Protein AF-A0A501WDV5-F1 (afdb_monomer)

Foldseek 3Di:
DPDDPVRVVVLVVLVVVLVVLVVCLVVLVVLLVVVVCLVPPCCPVPVPVSVVQVPDPVSVVSNVVSVVSNVVSVVSVVVNVVVVVD

Secondary structure (DSSP, 8-state):
----HHHHHHHHHHHHHHHHHHHHHHHHHHHHHHHHHHHHHHHHH-HHHHHHHHT-HHHHHHHHHHHHHHHHHHHHHHHHHHHHT-

Solvent-accessible surface area (backbone atoms only — not comparable to full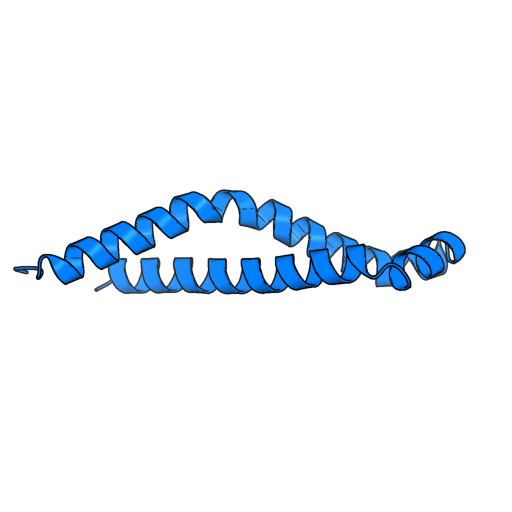-atom values): 4826 Å² total; per-residue (Å²): 133,89,71,52,68,68,56,54,52,51,54,54,50,41,52,50,50,38,65,69,47,55,80,48,46,65,61,37,50,51,51,48,49,50,52,54,48,43,71,68,48,26,62,76,80,39,46,68,62,34,61,54,53,79,67,33,67,65,60,55,50,53,40,53,51,29,54,53,49,48,54,51,49,53,52,41,47,51,54,43,51,58,61,74,77,106

Structure (mmCIF, N/CA/C/O backbone):
data_AF-A0A501WDV5-F1
#
_entry.id   AF-A0A501WDV5-F1
#
loop_
_atom_site.group_PDB
_atom_site.id
_atom_site.type_symbol
_atom_site.label_atom_id
_atom_site.label_alt_id
_atom_site.label_comp_id
_atom_site.label_asym_id
_atom_site.label_entity_id
_atom_site.label_seq_id
_atom_site.pdbx_PDB_ins_code
_atom_site.Cartn_x
_atom_site.Cartn_y
_atom_site.Cartn_z
_atom_site.occupancy
_atom_site.B_iso_or_equiv
_atom_site.auth_seq_id
_atom_site.auth_comp_id
_atom_site.auth_asym_id
_atom_site.auth_atom_id
_atom_site.pdbx_PDB_model_num
ATOM 1 N N . MET A 1 1 ? -16.677 7.783 29.190 1.00 48.28 1 MET A N 1
ATOM 2 C CA . MET A 1 1 ? -16.982 6.840 28.097 1.00 48.28 1 MET A CA 1
ATOM 3 C C . MET A 1 1 ? -16.705 5.441 28.626 1.00 48.28 1 MET A C 1
ATOM 5 O O . MET A 1 1 ? -15.555 5.159 28.927 1.00 48.28 1 MET A O 1
ATOM 9 N N . ASN A 1 2 ? -17.730 4.629 28.899 1.00 52.84 2 ASN A N 1
ATOM 10 C CA . ASN A 1 2 ? -17.522 3.244 29.340 1.00 52.84 2 ASN A CA 1
ATOM 11 C C . ASN A 1 2 ? -17.377 2.409 28.062 1.00 52.84 2 ASN A C 1
ATOM 13 O O . ASN A 1 2 ? -18.372 1.976 27.490 1.00 52.84 2 ASN A O 1
ATOM 17 N N . THR A 1 3 ? -16.160 2.340 27.524 1.00 67.00 3 THR A N 1
ATOM 18 C CA . THR A 1 3 ? -15.878 1.638 26.271 1.00 67.00 3 THR A CA 1
ATOM 19 C C . THR A 1 3 ? -16.070 0.140 26.476 1.00 67.00 3 THR A C 1
ATOM 21 O O . THR A 1 3 ? -15.439 -0.461 27.344 1.00 67.00 3 THR A O 1
ATOM 24 N N . ASP A 1 4 ? -16.972 -0.448 25.687 1.00 82.94 4 ASP A N 1
ATOM 25 C CA . ASP A 1 4 ? -17.144 -1.896 25.557 1.00 82.94 4 ASP A CA 1
ATOM 26 C C . ASP A 1 4 ? -15.758 -2.566 25.418 1.00 82.94 4 ASP A C 1
ATOM 28 O O . ASP A 1 4 ? -14.959 -2.123 24.582 1.00 82.94 4 ASP A O 1
ATOM 32 N N . PRO A 1 5 ? -15.427 -3.598 26.221 1.00 84.12 5 PRO A N 1
ATOM 33 C CA . PRO A 1 5 ? -14.174 -4.338 26.092 1.00 84.12 5 PRO A CA 1
ATOM 34 C C . PRO A 1 5 ? -13.858 -4.770 24.654 1.00 84.12 5 PRO A C 1
ATOM 36 O O . PRO A 1 5 ? -12.698 -4.696 24.249 1.00 84.12 5 PRO A O 1
ATOM 39 N N . ALA A 1 6 ? -14.870 -5.151 23.865 1.00 82.00 6 ALA A N 1
ATOM 40 C CA . ALA A 1 6 ? -14.684 -5.519 22.461 1.00 82.00 6 ALA A CA 1
ATOM 41 C C . ALA A 1 6 ? -14.224 -4.326 21.610 1.00 82.00 6 ALA A C 1
ATOM 43 O O . ALA A 1 6 ? -13.338 -4.462 20.765 1.00 82.00 6 ALA A O 1
ATOM 44 N N . HIS A 1 7 ? -14.775 -3.142 21.875 1.00 79.56 7 HIS A N 1
ATOM 45 C CA . HIS A 1 7 ? -14.384 -1.912 21.199 1.00 79.56 7 HIS A CA 1
ATOM 46 C C . HIS A 1 7 ? -12.940 -1.530 21.543 1.00 79.56 7 HIS A C 1
ATOM 48 O O . HIS A 1 7 ? -12.144 -1.291 20.642 1.00 79.56 7 HIS A O 1
ATOM 54 N N . LYS A 1 8 ? -12.551 -1.581 22.825 1.00 85.31 8 LYS A N 1
ATOM 55 C CA . LYS A 1 8 ? -11.160 -1.325 23.234 1.00 85.31 8 LYS A CA 1
ATOM 56 C C . LYS A 1 8 ? -10.173 -2.298 22.575 1.00 85.31 8 LYS A C 1
ATOM 58 O O . LYS A 1 8 ? -9.139 -1.868 22.075 1.00 85.31 8 LYS A O 1
ATOM 63 N N . MET A 1 9 ? -10.510 -3.589 22.522 1.00 86.44 9 MET A N 1
ATOM 64 C CA . MET A 1 9 ? -9.682 -4.594 21.844 1.00 86.44 9 MET A CA 1
ATOM 65 C C . MET A 1 9 ? -9.511 -4.303 20.348 1.00 86.44 9 MET A C 1
ATOM 67 O O . MET A 1 9 ? -8.420 -4.499 19.817 1.00 86.44 9 MET A O 1
ATOM 71 N N . ALA A 1 10 ? -10.560 -3.832 19.668 1.00 84.44 10 ALA A N 1
ATOM 72 C CA . ALA A 1 10 ? -10.478 -3.455 18.260 1.00 84.44 10 ALA A CA 1
ATOM 73 C C . ALA A 1 10 ? -9.536 -2.257 18.043 1.00 84.44 10 ALA A C 1
ATOM 75 O O . ALA A 1 10 ? -8.698 -2.302 17.145 1.00 84.44 10 ALA A O 1
ATOM 76 N N . ILE A 1 11 ? -9.615 -1.233 18.902 1.00 88.81 11 ILE A N 1
ATOM 77 C CA . ILE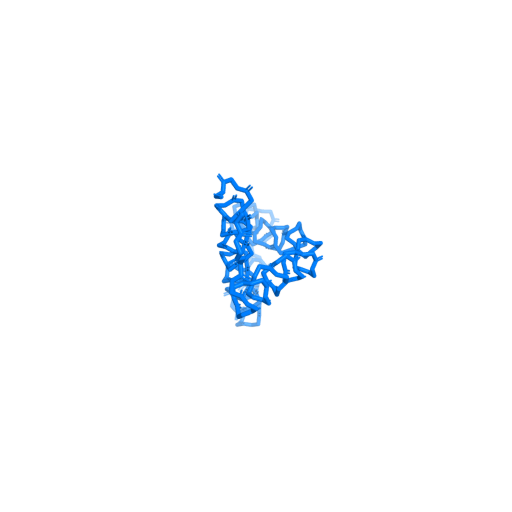 A 1 11 ? -8.714 -0.068 18.869 1.00 88.81 11 ILE A CA 1
ATOM 78 C C . ILE A 1 11 ? -7.255 -0.508 19.038 1.00 88.81 11 ILE A C 1
ATOM 80 O O . ILE A 1 11 ? -6.395 -0.150 18.231 1.00 88.81 11 ILE A O 1
ATOM 84 N N . ASP A 1 12 ? -6.986 -1.334 20.053 1.00 89.81 12 ASP A N 1
ATOM 85 C CA . ASP A 1 12 ? -5.642 -1.842 20.334 1.00 89.81 12 ASP A CA 1
ATOM 86 C C . ASP A 1 12 ? -5.099 -2.675 19.155 1.00 89.81 12 ASP A C 1
ATOM 88 O O . ASP A 1 12 ? -3.931 -2.537 18.778 1.00 89.81 12 ASP A O 1
ATOM 92 N N . ALA A 1 13 ? -5.944 -3.501 18.528 1.00 90.50 13 ALA A N 1
ATOM 93 C CA . ALA A 1 13 ? -5.571 -4.318 17.375 1.00 90.50 13 ALA A CA 1
ATOM 94 C C . ALA A 1 13 ? -5.217 -3.474 16.138 1.00 90.50 13 ALA A C 1
ATOM 96 O O . ALA A 1 13 ? -4.199 -3.736 15.495 1.00 90.50 13 ALA A O 1
ATOM 97 N N . ILE A 1 14 ? -6.011 -2.444 15.825 1.00 92.06 14 ILE A N 1
ATOM 98 C CA . ILE A 1 14 ? -5.731 -1.530 14.706 1.00 92.06 14 ILE A CA 1
ATOM 99 C C . ILE A 1 14 ? -4.458 -0.719 14.972 1.00 92.06 14 ILE A C 1
ATOM 101 O O . ILE A 1 14 ? -3.589 -0.634 14.103 1.00 92.06 14 ILE A O 1
ATOM 105 N N . GLY A 1 15 ? -4.283 -0.202 16.191 1.00 90.31 15 GLY A N 1
ATOM 106 C CA . GLY A 1 15 ? -3.061 0.507 16.577 1.00 90.31 15 GLY A CA 1
ATOM 107 C C . GLY A 1 15 ? -1.807 -0.373 16.495 1.00 90.31 15 GLY A C 1
ATOM 108 O O . GLY A 1 15 ? -0.734 0.090 16.098 1.00 90.31 15 GLY A O 1
ATOM 109 N N . PHE A 1 16 ? -1.930 -1.659 16.827 1.00 92.50 16 PHE A N 1
ATOM 110 C CA . PHE A 1 16 ? -0.844 -2.624 16.681 1.00 92.50 16 PHE A CA 1
ATOM 111 C C . PHE A 1 16 ? -0.532 -2.940 15.213 1.00 92.50 16 PHE A C 1
ATOM 113 O O . PHE A 1 16 ? 0.642 -2.963 14.835 1.00 92.50 16 PHE A O 1
ATOM 120 N N . ALA A 1 17 ? -1.558 -3.126 14.377 1.00 91.06 17 ALA A N 1
ATOM 121 C CA . ALA A 1 17 ? -1.391 -3.344 12.942 1.00 91.06 17 ALA A CA 1
ATOM 122 C C . ALA A 1 17 ? -0.651 -2.172 12.279 1.00 91.06 17 ALA A C 1
ATOM 124 O O . ALA A 1 17 ? 0.346 -2.396 11.595 1.00 91.06 17 ALA A O 1
ATOM 125 N N . ALA A 1 18 ? -1.062 -0.933 12.566 1.00 90.88 18 ALA A N 1
ATOM 126 C CA . ALA A 1 18 ? -0.391 0.283 12.103 1.00 90.88 18 ALA A CA 1
ATOM 127 C C . ALA A 1 18 ? 1.108 0.284 12.455 1.00 90.88 18 ALA A C 1
ATOM 129 O O . ALA A 1 18 ? 1.972 0.479 11.602 1.00 90.88 18 ALA A O 1
ATOM 130 N N . ARG A 1 19 ? 1.445 -0.046 13.709 1.00 91.38 19 ARG A N 1
ATOM 131 C CA . ARG A 1 19 ? 2.840 -0.084 14.177 1.00 91.38 19 ARG A CA 1
ATOM 132 C C . ARG A 1 19 ? 3.687 -1.154 13.484 1.00 91.38 19 ARG A C 1
ATOM 134 O O . ARG A 1 19 ? 4.873 -0.923 13.259 1.00 91.38 19 ARG A O 1
ATOM 141 N N . ILE A 1 20 ? 3.112 -2.318 13.181 1.00 93.19 20 ILE A N 1
ATOM 142 C CA . ILE A 1 20 ? 3.816 -3.383 12.451 1.00 93.19 20 ILE A CA 1
ATOM 143 C C . ILE A 1 20 ? 4.039 -2.986 10.995 1.00 93.19 20 ILE A C 1
ATOM 145 O O . ILE A 1 20 ? 5.110 -3.244 10.442 1.00 93.19 20 ILE A O 1
ATOM 149 N N . LEU A 1 21 ? 3.017 -2.411 10.365 1.00 91.12 21 LEU A N 1
ATOM 150 C CA . LEU A 1 21 ? 2.993 -2.228 8.923 1.00 91.12 21 LEU A CA 1
ATOM 151 C C . LEU A 1 21 ? 3.665 -0.929 8.468 1.00 91.12 21 LEU A C 1
ATOM 153 O O . LEU A 1 21 ? 4.316 -0.938 7.426 1.00 91.12 21 LEU A O 1
ATOM 157 N N . GLY A 1 22 ? 3.573 0.151 9.249 1.00 88.88 22 GLY A N 1
ATOM 158 C CA . GLY A 1 22 ? 4.144 1.4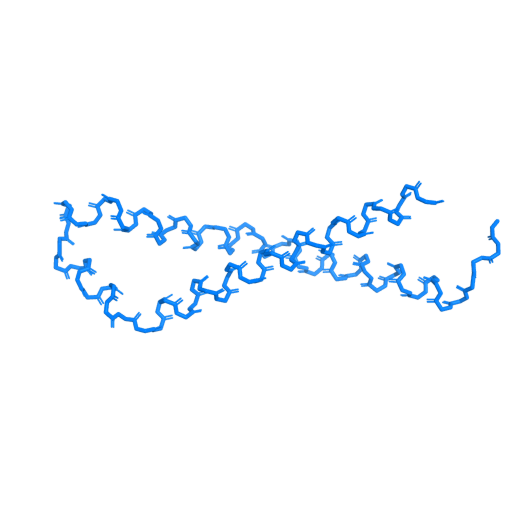61 8.916 1.00 88.88 22 GLY A CA 1
ATOM 159 C C . GLY A 1 22 ? 5.611 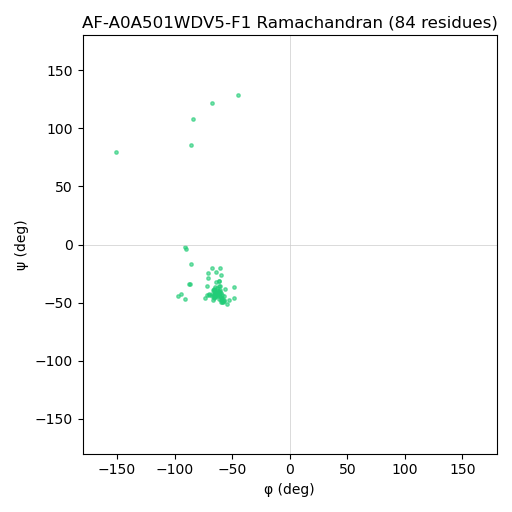1.417 8.455 1.00 88.88 22 GLY A C 1
ATOM 160 O O . GLY A 1 22 ? 5.923 1.962 7.399 1.00 88.88 22 GLY A O 1
ATOM 161 N N . PRO A 1 23 ? 6.524 0.693 9.136 1.00 92.25 23 PRO A N 1
ATOM 162 C CA . PRO A 1 23 ? 7.919 0.578 8.696 1.00 92.25 23 PRO A CA 1
ATOM 163 C C . PRO A 1 23 ? 8.123 -0.046 7.303 1.00 92.25 23 PRO A C 1
ATOM 165 O O . PRO A 1 23 ? 9.191 0.117 6.717 1.00 92.25 23 PRO A O 1
ATOM 168 N N . GLN A 1 24 ? 7.142 -0.788 6.777 1.00 91.19 24 GLN A N 1
ATOM 169 C CA . GLN A 1 24 ? 7.222 -1.416 5.453 1.00 91.19 24 GLN A CA 1
ATOM 170 C C . GLN A 1 24 ? 6.779 -0.480 4.325 1.00 91.19 24 GLN A C 1
ATOM 172 O O . GLN A 1 24 ? 7.090 -0.739 3.162 1.00 91.19 24 GLN A O 1
ATOM 177 N N . GLU A 1 25 ? 6.077 0.607 4.647 1.00 92.94 25 GLU A N 1
ATOM 178 C CA . GLU A 1 25 ? 5.476 1.499 3.659 1.00 92.94 25 GLU A CA 1
ATOM 179 C C . GLU A 1 25 ? 6.523 2.075 2.693 1.00 92.94 25 GLU A C 1
ATOM 181 O O . GLU A 1 25 ? 6.380 1.954 1.476 1.00 92.94 25 GLU A O 1
ATOM 186 N N . ASP A 1 26 ? 7.623 2.615 3.220 1.00 92.19 26 ASP A N 1
ATOM 187 C CA . ASP A 1 26 ? 8.693 3.208 2.411 1.00 92.19 26 ASP A CA 1
ATOM 188 C C . ASP A 1 26 ? 9.350 2.190 1.472 1.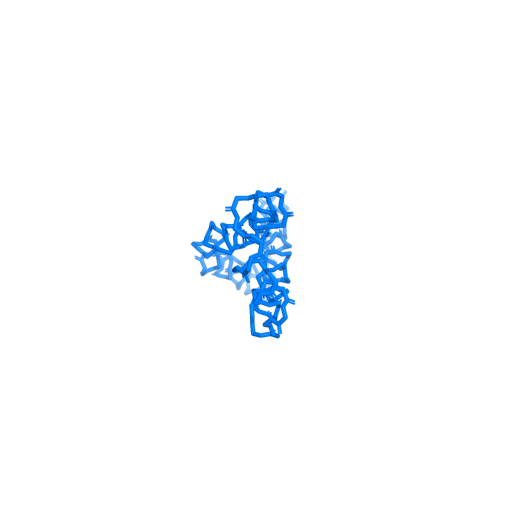00 92.19 26 ASP A C 1
ATOM 190 O O . ASP A 1 26 ? 9.646 2.493 0.313 1.00 92.19 26 ASP A O 1
ATOM 194 N N . ALA A 1 27 ? 9.579 0.967 1.956 1.00 92.25 27 ALA A N 1
ATOM 195 C CA . ALA A 1 27 ? 10.196 -0.089 1.162 1.00 92.25 27 ALA A CA 1
ATOM 196 C C . ALA A 1 27 ? 9.287 -0.512 -0.001 1.00 92.25 27 ALA A C 1
ATOM 198 O O . ALA A 1 27 ? 9.741 -0.621 -1.144 1.00 92.25 27 ALA A O 1
ATOM 199 N N . LEU A 1 28 ? 7.994 -0.695 0.275 1.00 94.75 28 LEU A N 1
ATOM 200 C CA . LEU A 1 28 ? 7.000 -1.056 -0.732 1.00 94.75 28 LEU A CA 1
ATOM 201 C C . LEU A 1 28 ? 6.791 0.076 -1.744 1.00 94.75 28 LEU A C 1
ATOM 203 O O . LEU A 1 28 ? 6.705 -0.179 -2.946 1.00 94.75 28 LEU A O 1
ATOM 207 N N . ARG A 1 29 ? 6.784 1.334 -1.289 1.00 94.25 29 ARG A N 1
ATOM 208 C CA . ARG A 1 29 ? 6.675 2.512 -2.158 1.00 94.25 29 ARG A CA 1
ATOM 209 C C . ARG A 1 29 ? 7.846 2.602 -3.130 1.00 94.25 29 ARG A C 1
ATOM 211 O O . ARG A 1 29 ? 7.628 2.743 -4.331 1.00 94.25 29 ARG A O 1
ATOM 218 N N . ARG A 1 30 ? 9.076 2.425 -2.639 1.00 92.69 30 ARG A N 1
ATOM 219 C CA . ARG A 1 30 ? 10.286 2.413 -3.478 1.00 92.69 30 ARG A CA 1
ATOM 220 C C . ARG A 1 30 ? 10.262 1.308 -4.530 1.00 92.69 30 ARG A C 1
ATOM 222 O O . ARG A 1 30 ? 10.741 1.528 -5.638 1.00 92.69 30 ARG A O 1
ATOM 229 N N . LEU A 1 31 ? 9.695 0.141 -4.220 1.00 91.88 31 LEU A N 1
ATOM 230 C CA . LEU A 1 31 ? 9.537 -0.937 -5.201 1.00 91.88 31 LEU A CA 1
ATOM 231 C C . LEU A 1 31 ? 8.589 -0.531 -6.342 1.00 91.88 31 LEU A C 1
ATOM 233 O O . LEU A 1 31 ? 8.908 -0.738 -7.513 1.00 91.88 31 LEU A O 1
ATOM 237 N N . VAL A 1 32 ? 7.454 0.093 -6.016 1.00 93.50 32 VAL A N 1
ATOM 238 C CA . VAL A 1 32 ? 6.505 0.601 -7.022 1.00 93.50 32 VAL A CA 1
ATOM 239 C C . VAL A 1 32 ? 7.122 1.741 -7.845 1.00 93.50 32 VAL A C 1
ATOM 241 O O . VAL A 1 32 ? 6.945 1.809 -9.060 1.00 93.50 32 VAL A O 1
ATOM 244 N N . GLU A 1 33 ? 7.884 2.633 -7.216 1.00 91.81 33 GLU A N 1
ATOM 245 C CA . GLU A 1 33 ? 8.596 3.710 -7.915 1.00 91.81 33 GLU A CA 1
ATOM 246 C C . GLU A 1 33 ? 9.694 3.180 -8.842 1.00 91.81 33 GLU A C 1
ATOM 248 O O . GLU A 1 33 ? 9.858 3.686 -9.954 1.00 91.81 33 GLU A O 1
ATOM 253 N N . ALA A 1 34 ? 10.411 2.133 -8.427 1.00 88.19 34 ALA A N 1
ATOM 254 C CA . ALA A 1 34 ? 11.412 1.474 -9.255 1.00 88.19 34 ALA A CA 1
ATOM 255 C C . ALA A 1 34 ? 10.789 0.850 -10.514 1.00 88.19 34 ALA A C 1
ATOM 257 O O . ALA A 1 34 ? 11.352 0.999 -11.598 1.00 88.19 34 ALA A O 1
ATOM 258 N N . GLU A 1 35 ? 9.610 0.225 -10.407 1.00 90.19 35 GLU A N 1
ATOM 259 C CA . GLU A 1 35 ? 8.851 -0.265 -11.569 1.00 90.19 35 GLU A CA 1
ATOM 260 C C . GLU A 1 35 ? 8.489 0.886 -12.523 1.00 90.19 35 GLU A C 1
ATOM 262 O O . GLU A 1 35 ? 8.742 0.809 -13.727 1.00 90.19 35 GLU A O 1
ATOM 267 N N . ARG A 1 36 ? 7.966 2.000 -11.997 1.00 88.88 36 ARG A N 1
ATOM 268 C CA . ARG A 1 36 ? 7.624 3.177 -12.815 1.00 88.88 36 ARG A CA 1
ATOM 269 C C . ARG A 1 36 ? 8.838 3.767 -13.526 1.00 88.88 36 ARG A C 1
ATOM 271 O O . ARG A 1 36 ? 8.760 4.078 -14.713 1.00 88.88 36 ARG A O 1
ATOM 278 N N . SER A 1 37 ? 9.955 3.905 -12.813 1.00 86.69 37 SER A N 1
ATOM 279 C CA . SER A 1 37 ? 11.223 4.388 -13.369 1.00 86.69 37 SER A CA 1
ATOM 280 C C . SER A 1 37 ? 11.762 3.440 -14.443 1.00 86.69 37 SER A C 1
ATOM 282 O O . SER A 1 37 ? 12.227 3.870 -15.501 1.00 86.69 37 SER A O 1
ATOM 284 N N . MET A 1 38 ? 11.620 2.129 -14.226 1.00 86.56 38 MET A N 1
ATOM 285 C CA . MET A 1 38 ? 11.962 1.126 -15.225 1.00 86.56 38 MET A CA 1
ATOM 286 C C . MET A 1 38 ? 11.142 1.291 -16.502 1.00 86.56 38 MET A C 1
ATOM 288 O O . MET A 1 38 ? 11.706 1.184 -17.585 1.00 86.56 38 MET A O 1
ATOM 292 N N . HIS A 1 39 ? 9.846 1.581 -16.406 1.00 87.19 39 HIS A N 1
ATOM 293 C CA . HIS A 1 39 ? 9.008 1.811 -17.583 1.00 87.19 39 HIS A CA 1
ATOM 294 C C . HIS A 1 39 ? 9.300 3.123 -18.322 1.00 87.19 39 HIS A C 1
ATOM 296 O O . HIS A 1 39 ? 9.031 3.196 -19.520 1.00 87.19 39 HIS A O 1
ATOM 302 N N . SER A 1 40 ? 9.859 4.141 -17.661 1.00 87.44 40 SER A N 1
ATOM 303 C CA . SER A 1 40 ? 10.126 5.445 -18.281 1.00 87.44 40 SER A CA 1
ATOM 304 C C . SER A 1 40 ? 11.542 5.590 -18.845 1.00 87.44 40 SER A C 1
ATOM 306 O O . SER A 1 40 ? 11.708 6.123 -19.940 1.00 87.44 40 SER A O 1
ATOM 308 N N . VAL A 1 41 ? 12.564 5.119 -18.124 1.00 87.06 41 VAL A N 1
ATOM 309 C CA . VAL A 1 41 ? 13.981 5.352 -18.465 1.00 87.06 41 VAL A CA 1
ATOM 310 C C . VAL A 1 41 ? 14.582 4.174 -19.224 1.00 87.06 41 VAL A C 1
ATOM 312 O O . VAL A 1 41 ? 15.267 4.346 -20.234 1.00 87.06 41 VAL A O 1
ATOM 315 N N . MET A 1 42 ? 14.306 2.958 -18.755 1.00 86.25 42 MET A N 1
ATOM 316 C CA . MET A 1 42 ? 14.986 1.749 -19.214 1.00 86.25 42 MET A CA 1
ATOM 317 C C . MET A 1 42 ? 14.740 1.404 -20.700 1.00 86.25 42 MET A C 1
ATOM 319 O O . MET A 1 42 ? 15.689 0.953 -21.334 1.00 86.25 42 MET A O 1
ATOM 323 N N . PRO A 1 43 ? 13.577 1.691 -21.328 1.00 88.31 43 PRO A N 1
ATOM 324 C CA . PRO A 1 43 ? 13.409 1.524 -22.775 1.00 88.31 43 PRO A CA 1
ATOM 325 C C . PRO A 1 43 ? 14.386 2.357 -23.617 1.00 88.31 43 PRO A C 1
ATOM 327 O O . PRO A 1 43 ? 14.670 1.992 -24.754 1.00 88.31 43 PRO A O 1
ATOM 330 N N . ILE A 1 44 ? 14.872 3.480 -23.076 1.00 88.88 44 ILE A N 1
ATOM 331 C CA . ILE A 1 44 ? 15.769 4.417 -23.760 1.00 88.88 44 ILE A CA 1
ATOM 332 C C . ILE A 1 44 ? 17.227 4.041 -23.490 1.00 88.88 44 ILE A C 1
ATOM 334 O O . ILE A 1 44 ? 18.037 4.000 -24.413 1.00 88.88 44 ILE A O 1
ATOM 338 N N . THR A 1 45 ? 17.569 3.779 -22.226 1.00 91.38 45 THR A N 1
ATOM 339 C CA . THR A 1 45 ? 18.961 3.579 -21.800 1.00 91.38 45 THR A CA 1
ATOM 340 C C . THR A 1 45 ? 19.441 2.135 -21.934 1.00 91.38 45 THR A C 1
ATOM 342 O O . THR A 1 45 ? 20.614 1.918 -22.220 1.00 91.38 45 THR A O 1
ATOM 345 N N . ASP A 1 46 ? 18.561 1.150 -21.716 1.00 88.19 46 ASP A N 1
ATOM 346 C CA . ASP A 1 46 ? 18.856 -0.283 -21.872 1.00 88.19 46 ASP A CA 1
ATOM 347 C C . ASP A 1 46 ? 17.584 -1.078 -22.254 1.00 88.19 46 ASP A C 1
ATOM 349 O O . ASP A 1 46 ? 16.950 -1.737 -21.415 1.00 88.19 46 ASP A O 1
ATOM 353 N N . PRO A 1 47 ? 17.189 -1.043 -23.541 1.00 88.94 47 PRO A N 1
ATOM 354 C CA . PRO A 1 47 ? 15.979 -1.710 -24.013 1.00 88.94 47 PRO A CA 1
ATOM 35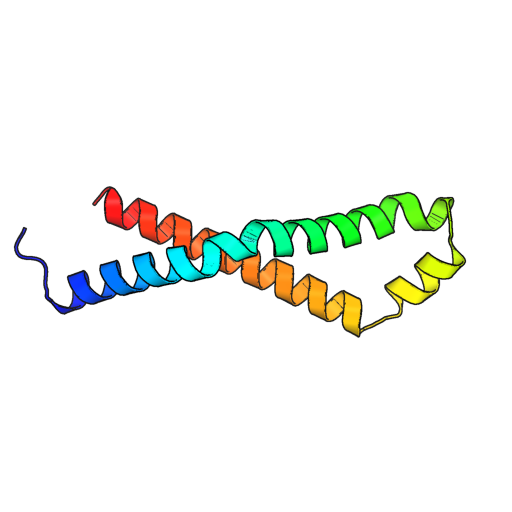5 C C . PRO A 1 47 ? 16.034 -3.238 -23.870 1.00 88.94 47 PRO A C 1
ATOM 357 O O . PRO A 1 47 ? 14.989 -3.886 -23.786 1.00 88.94 47 PRO A O 1
ATOM 360 N N . TH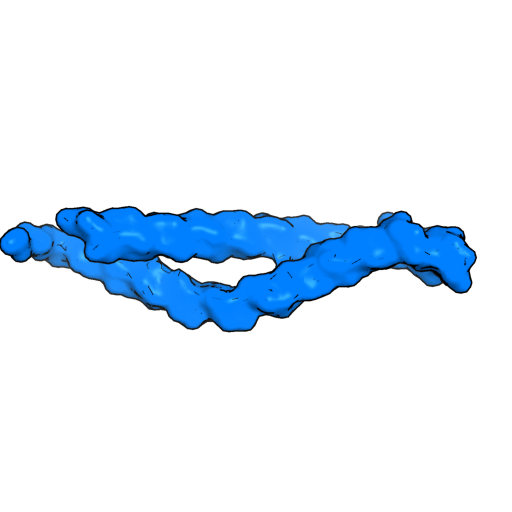R A 1 48 ? 17.227 -3.841 -23.821 1.00 90.69 48 THR A N 1
ATOM 361 C CA . THR A 1 48 ? 17.363 -5.300 -23.691 1.00 90.69 48 THR A CA 1
ATOM 362 C C . THR A 1 48 ? 17.015 -5.746 -22.277 1.00 90.69 48 THR A C 1
ATOM 364 O O . THR A 1 48 ? 16.253 -6.704 -22.102 1.00 90.69 48 THR A O 1
ATOM 367 N N . LEU A 1 49 ? 17.539 -5.046 -21.268 1.00 85.75 49 LEU A N 1
ATOM 368 C CA . LEU A 1 49 ? 17.197 -5.302 -19.873 1.00 85.75 49 LEU A CA 1
ATOM 369 C C . LEU A 1 49 ? 15.715 -5.017 -19.608 1.00 85.75 49 LEU A C 1
ATOM 371 O O . LEU A 1 49 ? 15.043 -5.843 -18.989 1.00 85.75 49 LEU A O 1
ATOM 375 N N . TYR A 1 50 ? 15.187 -3.924 -20.167 1.00 87.62 50 TYR A N 1
ATOM 376 C CA . TYR A 1 50 ? 13.766 -3.591 -20.092 1.00 87.62 50 TYR A CA 1
ATOM 377 C C . TYR A 1 50 ? 12.873 -4.730 -20.607 1.00 87.62 50 TYR A C 1
ATOM 379 O O . TYR A 1 50 ? 11.990 -5.205 -19.894 1.00 87.62 50 TYR A O 1
ATOM 387 N N . MET A 1 51 ? 13.145 -5.244 -21.813 1.00 86.94 51 MET A N 1
ATOM 388 C CA . MET A 1 51 ? 12.361 -6.329 -22.415 1.00 86.94 51 MET A CA 1
ATOM 389 C C . MET A 1 51 ? 12.396 -7.627 -21.600 1.00 86.94 51 MET A C 1
ATOM 391 O O . MET A 1 51 ? 11.420 -8.378 -21.601 1.00 86.94 51 MET A O 1
ATOM 395 N N . ARG A 1 52 ? 13.503 -7.909 -20.903 1.00 86.25 52 ARG A N 1
ATOM 396 C CA . ARG A 1 52 ? 13.595 -9.052 -19.982 1.00 86.25 52 ARG A CA 1
ATOM 397 C C . ARG A 1 52 ? 12.780 -8.815 -18.715 1.00 86.25 52 ARG A C 1
ATOM 399 O O . ARG A 1 52 ? 12.068 -9.716 -18.284 1.00 86.25 52 ARG A O 1
ATOM 406 N N . ALA A 1 53 ? 12.861 -7.616 -18.148 1.00 83.31 53 ALA A N 1
ATOM 407 C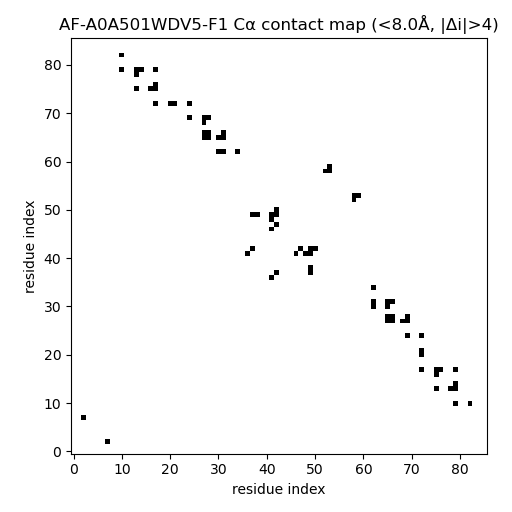 CA . ALA A 1 53 ? 12.184 -7.277 -16.905 1.00 83.31 53 ALA A CA 1
ATOM 408 C C . ALA A 1 53 ? 10.655 -7.251 -17.057 1.00 83.31 53 ALA A C 1
ATOM 410 O O . ALA A 1 53 ? 9.964 -7.862 -16.247 1.00 83.31 53 ALA A O 1
ATOM 411 N N . ILE A 1 54 ? 10.115 -6.658 -18.130 1.00 85.00 54 ILE A N 1
ATOM 412 C CA . ILE A 1 54 ? 8.655 -6.624 -18.365 1.00 85.00 54 ILE A CA 1
ATOM 413 C C . ILE A 1 54 ? 8.049 -8.000 -18.668 1.00 85.00 54 ILE A C 1
ATOM 415 O O . ILE A 1 54 ? 6.843 -8.187 -18.550 1.00 85.00 54 ILE A O 1
ATOM 419 N N . ARG A 1 55 ? 8.878 -8.963 -19.090 1.00 85.56 55 ARG A N 1
ATOM 420 C CA . ARG A 1 55 ? 8.472 -10.356 -19.334 1.00 85.56 55 ARG A CA 1
ATOM 421 C C . ARG A 1 55 ? 8.640 -11.241 -18.097 1.00 85.56 55 ARG A C 1
ATOM 423 O O . ARG A 1 55 ? 8.318 -12.422 -18.157 1.00 85.56 55 ARG A O 1
ATOM 430 N N . SER A 1 56 ? 9.155 -10.697 -16.995 1.00 84.62 56 SER A N 1
ATOM 431 C CA . SER A 1 56 ? 9.288 -11.416 -15.732 1.00 84.62 56 SER A CA 1
ATOM 432 C C . SER A 1 56 ? 7.981 -11.350 -14.946 1.00 84.62 56 SER A C 1
ATOM 434 O O . SER A 1 56 ? 7.634 -10.317 -14.370 1.00 84.62 56 SER A O 1
ATOM 436 N N . ASP A 1 57 ? 7.274 -12.478 -14.868 1.00 82.94 57 ASP A N 1
ATOM 437 C CA . ASP A 1 57 ? 6.055 -12.592 -14.061 1.00 82.94 57 ASP A CA 1
ATOM 438 C C . ASP A 1 57 ? 6.305 -12.352 -12.566 1.00 82.94 57 ASP A C 1
ATOM 440 O O . ASP A 1 57 ? 5.444 -11.800 -11.882 1.00 82.94 57 ASP A O 1
ATOM 444 N N . GLY A 1 58 ? 7.495 -12.701 -12.067 1.00 85.88 58 GLY A N 1
ATOM 445 C CA . GLY A 1 58 ? 7.849 -12.524 -10.659 1.00 85.88 58 GLY A CA 1
ATOM 446 C C . GLY A 1 58 ? 7.925 -11.055 -10.242 1.00 85.88 58 GLY A C 1
ATOM 447 O O . GLY A 1 58 ? 7.387 -10.692 -9.200 1.00 85.88 58 GLY A O 1
ATOM 448 N N . LEU A 1 59 ? 8.535 -10.193 -11.067 1.00 82.75 59 LEU A N 1
ATOM 449 C CA . LEU A 1 59 ? 8.626 -8.758 -10.767 1.00 82.75 59 LEU A CA 1
ATOM 450 C C . LEU A 1 59 ? 7.236 -8.114 -10.763 1.00 82.75 59 LEU A C 1
ATOM 452 O O . LEU A 1 59 ? 6.890 -7.396 -9.828 1.00 82.75 59 LEU A O 1
ATOM 456 N N . ARG A 1 60 ? 6.413 -8.437 -11.767 1.00 86.00 60 ARG A N 1
ATOM 457 C CA . ARG A 1 60 ? 5.023 -7.975 -11.847 1.00 86.00 60 ARG A CA 1
ATOM 458 C C . ARG A 1 60 ? 4.226 -8.376 -10.605 1.00 86.00 60 ARG A C 1
ATOM 460 O O . ARG A 1 60 ? 3.569 -7.535 -10.005 1.00 86.00 60 ARG A O 1
ATOM 467 N N . GLN A 1 61 ? 4.303 -9.640 -10.189 1.00 91.19 61 GLN A N 1
ATOM 468 C CA . GLN A 1 61 ? 3.599 -10.128 -8.997 1.00 91.19 61 GLN A CA 1
ATOM 469 C C . GLN A 1 61 ? 4.060 -9.430 -7.713 1.00 91.19 61 GLN A C 1
ATOM 471 O O . GLN A 1 61 ? 3.226 -9.070 -6.884 1.00 91.19 61 GLN A O 1
ATOM 476 N N . GLN A 1 62 ? 5.367 -9.211 -7.553 1.00 91.00 62 GLN A N 1
ATOM 477 C CA . GLN A 1 62 ? 5.916 -8.502 -6.393 1.00 91.00 62 GLN A CA 1
ATOM 478 C C . GLN A 1 62 ? 5.420 -7.055 -6.326 1.00 91.00 62 GLN A C 1
ATOM 480 O O . GLN A 1 62 ? 5.048 -6.582 -5.254 1.00 91.00 62 GLN A O 1
ATOM 485 N N . VAL A 1 63 ? 5.365 -6.365 -7.467 1.00 92.50 63 VAL A N 1
ATOM 486 C CA . VAL A 1 63 ? 4.861 -4.991 -7.540 1.00 92.50 63 VAL A CA 1
ATOM 487 C C . VAL A 1 63 ? 3.358 -4.926 -7.261 1.00 92.50 63 VAL A C 1
ATOM 489 O O . VAL A 1 63 ? 2.921 -4.060 -6.506 1.00 92.50 63 VAL A O 1
ATOM 492 N N . GLU A 1 64 ? 2.561 -5.844 -7.809 1.00 94.25 64 GLU A N 1
ATOM 493 C CA . GLU A 1 64 ? 1.120 -5.899 -7.528 1.00 94.25 64 GLU A CA 1
ATOM 494 C C . GLU A 1 64 ? 0.835 -6.175 -6.046 1.00 94.25 64 GLU A C 1
ATOM 496 O O . GLU A 1 64 ? -0.009 -5.510 -5.441 1.00 94.25 64 GLU A O 1
ATOM 501 N N . LEU A 1 65 ? 1.598 -7.077 -5.421 1.00 94.62 65 LEU A N 1
ATOM 502 C CA . LEU A 1 65 ? 1.513 -7.309 -3.981 1.00 94.62 65 LEU A CA 1
ATOM 503 C C . LEU A 1 65 ? 1.887 -6.053 -3.184 1.00 94.62 65 LEU A C 1
ATOM 505 O O . LEU A 1 65 ? 1.207 -5.721 -2.214 1.00 94.62 65 LEU A O 1
ATOM 509 N N . ALA A 1 66 ? 2.927 -5.328 -3.601 1.00 95.00 66 ALA A N 1
ATOM 510 C CA . ALA A 1 66 ? 3.336 -4.094 -2.942 1.00 95.00 66 ALA A CA 1
ATOM 511 C C . ALA A 1 66 ? 2.273 -2.994 -3.045 1.00 95.00 66 ALA A C 1
ATOM 513 O O . ALA A 1 66 ? 1.992 -2.332 -2.048 1.00 95.00 66 ALA A O 1
ATOM 514 N N . LYS A 1 67 ? 1.625 -2.835 -4.207 1.00 95.88 67 LYS A N 1
ATOM 515 C CA . LYS A 1 67 ? 0.496 -1.905 -4.389 1.00 95.88 67 LYS A CA 1
ATOM 516 C C . LYS A 1 67 ? -0.667 -2.254 -3.456 1.00 95.88 67 LYS A C 1
ATOM 518 O O . LYS A 1 67 ? -1.198 -1.369 -2.789 1.00 95.88 67 LYS A O 1
ATOM 523 N N . ALA A 1 68 ? -1.035 -3.534 -3.379 1.00 96.56 68 ALA A N 1
ATOM 524 C CA . ALA A 1 68 ? -2.108 -3.999 -2.501 1.00 96.56 68 ALA A CA 1
ATOM 525 C C . ALA A 1 68 ? -1.774 -3.787 -1.016 1.00 96.56 68 ALA A C 1
ATOM 527 O O . ALA A 1 68 ? -2.612 -3.311 -0.252 1.00 96.56 68 ALA A O 1
ATOM 528 N N . ALA A 1 69 ? -0.538 -4.090 -0.616 1.00 94.94 69 ALA A N 1
ATOM 529 C CA . ALA A 1 69 ? -0.066 -3.870 0.743 1.00 94.94 69 ALA A CA 1
ATOM 530 C C . ALA A 1 69 ? -0.067 -2.378 1.110 1.00 94.94 69 ALA A C 1
ATOM 532 O O . ALA A 1 69 ? -0.577 -2.030 2.168 1.00 94.94 69 ALA A O 1
ATOM 533 N N . LEU A 1 70 ? 0.410 -1.491 0.230 1.00 95.88 70 LEU A N 1
ATOM 534 C CA . LEU A 1 70 ? 0.353 -0.040 0.447 1.00 95.88 70 LEU A CA 1
ATOM 535 C C . LEU A 1 70 ? -1.082 0.456 0.638 1.00 95.88 70 LEU A C 1
ATOM 537 O O . LEU A 1 70 ? -1.344 1.197 1.580 1.00 95.88 70 LEU A O 1
ATOM 541 N N . ALA A 1 71 ? -2.017 0.011 -0.207 1.00 95.31 71 ALA A N 1
ATOM 542 C CA . ALA A 1 71 ? -3.424 0.377 -0.068 1.00 95.31 71 ALA A CA 1
ATOM 543 C C . ALA A 1 71 ? -3.997 -0.073 1.286 1.00 95.31 71 ALA A C 1
ATOM 545 O O . ALA A 1 71 ? -4.704 0.687 1.944 1.00 95.31 71 ALA A O 1
ATOM 546 N N . PHE A 1 72 ? -3.654 -1.284 1.731 1.00 94.75 72 PHE A N 1
ATOM 547 C CA . PHE A 1 72 ? -4.068 -1.780 3.039 1.00 94.75 72 PHE A CA 1
ATOM 548 C C . PHE A 1 72 ? -3.464 -0.969 4.193 1.00 94.75 72 PHE A C 1
ATOM 550 O O . PHE A 1 72 ? -4.186 -0.617 5.121 1.00 94.75 72 PHE A O 1
ATOM 557 N N . ILE A 1 73 ? -2.175 -0.619 4.116 1.00 93.88 73 ILE A N 1
ATOM 558 C CA . ILE A 1 73 ? -1.504 0.243 5.102 1.00 93.88 73 ILE A CA 1
ATOM 559 C C . ILE A 1 73 ? -2.230 1.579 5.218 1.00 93.88 73 ILE A C 1
ATOM 561 O O . ILE A 1 73 ? -2.565 1.993 6.323 1.00 93.88 73 ILE A O 1
ATOM 565 N N . THR A 1 74 ? -2.542 2.217 4.087 1.00 92.88 74 THR A N 1
ATOM 566 C CA . THR A 1 74 ? -3.278 3.486 4.071 1.00 92.88 74 THR A CA 1
ATOM 567 C C . THR A 1 74 ? -4.626 3.374 4.779 1.00 92.88 74 THR A C 1
ATOM 569 O O . THR A 1 74 ? -4.958 4.239 5.582 1.00 92.88 74 THR A O 1
ATOM 572 N N . VAL A 1 75 ? -5.384 2.302 4.534 1.00 94.81 75 VAL A N 1
ATOM 573 C CA . VAL A 1 75 ? -6.676 2.084 5.204 1.00 94.81 75 VAL A CA 1
ATOM 574 C C . VAL A 1 75 ? -6.498 1.884 6.712 1.00 94.81 75 VAL A C 1
ATOM 576 O O . VAL A 1 75 ? -7.261 2.441 7.495 1.00 94.81 75 VAL A O 1
ATOM 579 N N . VAL A 1 76 ? -5.492 1.117 7.139 1.00 92.56 76 VAL A N 1
ATOM 580 C CA . VAL A 1 76 ? -5.206 0.901 8.568 1.00 92.56 76 VAL A CA 1
ATOM 581 C C . VAL A 1 76 ? -4.855 2.215 9.271 1.00 92.56 76 VAL A C 1
ATOM 583 O O . VAL A 1 76 ? -5.353 2.467 10.367 1.00 92.56 76 VAL A O 1
ATOM 586 N N . GLU A 1 77 ? -4.036 3.060 8.643 1.00 90.25 77 GLU A N 1
ATOM 587 C CA . GLU A 1 77 ? -3.673 4.375 9.180 1.00 90.25 77 GLU A CA 1
ATOM 588 C C . G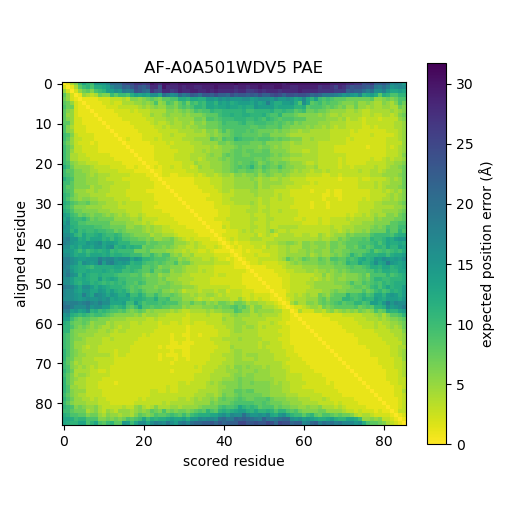LU A 1 77 ? -4.887 5.315 9.264 1.00 90.25 77 GLU A C 1
ATOM 590 O O . GLU A 1 77 ? -5.101 5.921 10.311 1.00 90.25 77 GLU A O 1
ATOM 595 N N . GLN A 1 78 ? -5.734 5.358 8.229 1.00 90.56 78 GLN A N 1
ATOM 596 C CA . GLN A 1 78 ? -6.971 6.153 8.229 1.00 90.56 78 GLN A CA 1
ATOM 597 C C . GLN A 1 78 ? -7.921 5.739 9.354 1.00 90.56 78 GLN A C 1
ATOM 599 O O . GLN A 1 78 ? -8.369 6.576 10.131 1.00 90.56 78 GLN A O 1
ATOM 604 N N . VAL A 1 79 ? -8.186 4.437 9.494 1.00 90.19 79 VAL A N 1
ATOM 605 C CA . VAL A 1 79 ? -9.069 3.927 10.554 1.00 90.19 79 VAL A CA 1
ATOM 606 C C . VAL A 1 79 ? -8.487 4.223 11.938 1.00 90.19 79 VAL A C 1
ATOM 608 O O . VAL A 1 79 ? -9.226 4.545 12.864 1.00 90.19 79 VAL A O 1
ATOM 611 N N . LYS A 1 80 ? -7.162 4.141 12.102 1.00 88.56 80 LYS A N 1
ATOM 612 C CA . LYS A 1 80 ? -6.496 4.507 13.358 1.00 88.56 80 LYS A CA 1
ATOM 613 C C . LYS A 1 80 ? -6.717 5.984 13.706 1.00 88.56 80 LYS A C 1
ATOM 615 O O . LYS A 1 80 ? -6.945 6.283 14.874 1.00 88.56 80 LYS A O 1
ATOM 620 N N . GLU A 1 81 ? -6.631 6.884 12.727 1.00 88.00 81 GLU A N 1
ATOM 621 C CA . GLU A 1 81 ? -6.885 8.321 12.911 1.00 88.00 81 GLU A CA 1
ATOM 622 C C . GLU A 1 81 ? -8.356 8.594 13.252 1.00 88.00 81 GLU A C 1
ATOM 624 O O . GLU A 1 81 ? -8.630 9.235 14.263 1.00 88.00 81 GLU A O 1
ATOM 629 N N . GLU A 1 82 ? -9.299 8.014 12.503 1.00 85.31 82 GLU A N 1
ATOM 630 C CA . GLU A 1 82 ? -10.741 8.142 12.767 1.00 85.31 82 GLU A CA 1
ATOM 631 C C . GLU A 1 82 ? -11.124 7.685 14.182 1.00 85.31 82 GLU A C 1
ATOM 633 O O . GLU A 1 82 ? -11.969 8.295 14.832 1.00 85.31 82 GLU A O 1
ATOM 638 N N . ILE A 1 83 ? -10.490 6.617 14.674 1.00 84.19 83 ILE A N 1
ATOM 639 C CA . ILE A 1 83 ? -10.684 6.105 16.035 1.00 84.19 83 ILE A CA 1
ATOM 640 C C . ILE A 1 83 ? -10.060 7.027 17.090 1.00 84.19 83 ILE A C 1
ATOM 642 O O . ILE A 1 83 ? -10.586 7.118 18.197 1.00 84.19 83 ILE A O 1
ATOM 646 N N . ALA A 1 84 ? -8.922 7.660 16.798 1.00 76.69 84 ALA A N 1
ATOM 647 C CA . ALA A 1 84 ? -8.244 8.547 17.744 1.00 76.69 84 ALA A CA 1
ATOM 648 C C . ALA A 1 84 ? -9.004 9.867 17.960 1.00 76.69 84 ALA A C 1
ATOM 650 O O . ALA A 1 84 ? -8.917 10.441 19.046 1.00 76.69 84 ALA A O 1
ATOM 651 N N . ASP A 1 85 ? -9.747 10.310 16.944 1.00 69.38 85 ASP A N 1
ATOM 652 C CA . ASP A 1 85 ? -10.546 11.538 16.958 1.00 69.38 85 ASP A CA 1
ATOM 653 C C . ASP A 1 85 ? -11.999 11.336 17.457 1.00 69.38 85 ASP A C 1
ATOM 655 O O . ASP A 1 85 ? -12.738 12.317 17.591 1.00 69.38 85 ASP A O 1
ATOM 659 N N . ALA A 1 86 ? -12.414 10.092 17.738 1.00 60.81 86 ALA A N 1
ATOM 660 C CA . ALA A 1 86 ? -13.758 9.707 18.202 1.00 60.81 86 ALA A CA 1
ATOM 661 C C . ALA A 1 86 ? -13.902 9.658 19.737 1.00 60.81 86 ALA A C 1
ATOM 663 O O . ALA A 1 86 ? -14.979 10.067 20.236 1.00 60.81 86 ALA A O 1
#

Nearest PDB structures (foldseek):
  5n7i-assembly1_A  TM=7.340E-01  e=4.829E+00  Homo sapiens
  3lsq-assembly1_A  TM=4.078E-01  e=1.546E+00  Trypanosoma brucei
  6ixg-assembly2_B  TM=5.243E-01  e=4.829E+00  Homo sapiens

Organism: NCBI:txid2589815

Mean predicted aligned error: 5.87 Å

Radius of gyration: 18.81 Å; Cα contacts (8 Å, |Δi|>4): 42; chains: 1; bounding box: 36×24×53 Å

pLDDT: mean 87.68, std 8.24, range [48.28, 96.56]

Sequence (86 aa):
MNTDPAHKMAIDAIGFAARILGPQEDALRRLVEAERSMHSVMPITDPTLYMRAIRSDGLRQQVELAKAALAFITVVEQVKEEIADA